Protein AF-A0AAV5XQ68-F1 (afdb_monomer_lite)

Sequence (126 aa):
MSLFRVTGATVFPPEKLHTLLAEGEGRALTLAQIEGLAARITAFYRERGYILARAYVPAQEMRDGVIEIAVLEGRVGRIEVNGVRWYDPDYIRSYVQPPSEARVFELGSFERGMLLLNDLPGLEVK

Foldseek 3Di:
DAAEDEAADDPDDRVVLVVLCVVVPPDDDDQVVVQVSQVSSQVVCVVQQQVVKGKDFDDDDCPPNYGYIYIDFDADDDDDDPDDDPDDVVVLVVQQQDPDPRRGDGRVSNVRSQVVQCPDPPDDDD

pLDDT: mean 90.49, std 7.62, range [52.34, 98.38]

Structure (mmCIF, N/CA/C/O backbone):
data_AF-A0AAV5XQ68-F1
#
_entry.id   AF-A0AAV5XQ68-F1
#
loop_
_atom_site.group_PDB
_atom_site.id
_atom_site.type_symbol
_atom_site.label_atom_id
_atom_site.label_alt_id
_atom_site.label_comp_id
_atom_site.label_asym_id
_atom_site.label_entity_id
_atom_site.label_seq_id
_atom_site.pdbx_PDB_ins_code
_atom_site.Cartn_x
_atom_site.Cartn_y
_atom_site.Cartn_z
_atom_site.occupancy
_atom_site.B_iso_or_equiv
_atom_site.auth_seq_id
_atom_site.auth_comp_id
_atom_site.auth_asym_id
_atom_site.auth_atom_id
_atom_site.pdbx_PDB_model_num
ATOM 1 N N . MET A 1 1 ? -16.644 -7.210 23.267 1.00 52.34 1 MET A N 1
ATOM 2 C CA . MET A 1 1 ? -15.308 -7.442 22.679 1.00 52.34 1 MET A CA 1
ATOM 3 C C . MET A 1 1 ? -15.290 -6.738 21.342 1.00 52.34 1 MET A C 1
ATOM 5 O O . MET A 1 1 ? -16.206 -6.980 20.570 1.00 52.34 1 MET A O 1
ATOM 9 N N . SER A 1 2 ? -14.329 -5.848 21.109 1.00 62.84 2 SER A N 1
ATOM 10 C CA . SER A 1 2 ? -14.193 -5.146 19.830 1.00 62.84 2 SER A CA 1
ATOM 11 C C . SER A 1 2 ? -13.447 -6.056 18.854 1.00 62.84 2 SER A C 1
ATOM 13 O O . SER A 1 2 ? -12.315 -6.442 19.154 1.00 62.84 2 SER A O 1
ATOM 15 N N . LEU A 1 3 ? -14.085 -6.439 17.750 1.00 82.38 3 LEU A N 1
ATOM 16 C CA . LEU A 1 3 ? -13.479 -7.243 16.685 1.00 82.38 3 LEU A CA 1
ATOM 17 C C . LEU A 1 3 ? -13.040 -6.305 15.559 1.00 82.38 3 LEU A C 1
ATOM 19 O O . LEU A 1 3 ? -13.830 -5.475 15.115 1.00 82.38 3 LEU A O 1
ATOM 23 N N . PHE A 1 4 ? -11.812 -6.428 15.067 1.00 90.12 4 PHE A N 1
ATOM 24 C CA . PHE A 1 4 ? -11.397 -5.657 13.896 1.00 90.12 4 PHE A CA 1
ATOM 25 C C . PHE A 1 4 ? -11.721 -6.394 12.608 1.00 90.12 4 PHE A C 1
ATOM 27 O O . PHE A 1 4 ? -11.623 -7.616 12.539 1.00 90.12 4 PHE A O 1
ATOM 34 N N . ARG A 1 5 ? -12.054 -5.642 11.564 1.00 91.50 5 ARG A N 1
ATOM 35 C CA . ARG A 1 5 ? -12.141 -6.145 10.194 1.00 91.50 5 ARG A CA 1
ATOM 36 C C . ARG A 1 5 ? -11.252 -5.290 9.309 1.00 91.50 5 ARG A C 1
ATOM 38 O O . ARG A 1 5 ? -11.446 -4.081 9.248 1.00 91.50 5 ARG A O 1
ATOM 45 N N . VAL A 1 6 ? -10.310 -5.914 8.610 1.00 95.06 6 VAL A N 1
ATOM 46 C CA . VAL A 1 6 ? -9.468 -5.217 7.632 1.00 95.06 6 VAL A CA 1
ATOM 47 C C . VAL A 1 6 ? -10.029 -5.437 6.231 1.00 95.06 6 VAL A C 1
ATOM 49 O O . VAL A 1 6 ? -10.258 -6.577 5.832 1.00 95.06 6 VAL A O 1
ATOM 52 N N . THR A 1 7 ? -10.269 -4.357 5.490 1.00 95.44 7 THR A N 1
ATOM 53 C CA . THR A 1 7 ? -10.815 -4.392 4.121 1.00 95.44 7 THR A CA 1
ATOM 54 C C . THR A 1 7 ? -9.867 -3.708 3.137 1.00 95.44 7 THR A C 1
ATOM 56 O O . THR A 1 7 ? -8.988 -2.949 3.534 1.00 95.44 7 THR A O 1
ATOM 59 N N . GLY A 1 8 ? -9.990 -4.001 1.838 1.00 94.81 8 GLY A N 1
ATOM 60 C CA . GLY A 1 8 ? -9.194 -3.352 0.781 1.00 94.81 8 GLY A CA 1
ATOM 61 C C . GLY A 1 8 ? -7.728 -3.798 0.666 1.00 94.81 8 GLY A C 1
ATOM 62 O O . GLY A 1 8 ? -7.059 -3.422 -0.294 1.00 94.81 8 GLY A O 1
ATOM 63 N N . ALA A 1 9 ? -7.245 -4.634 1.587 1.00 95.81 9 ALA A N 1
ATOM 64 C CA . ALA A 1 9 ? -5.927 -5.252 1.524 1.00 95.81 9 ALA A CA 1
ATOM 65 C C . ALA A 1 9 ? -5.917 -6.455 0.567 1.00 95.81 9 ALA A C 1
ATOM 67 O O . ALA A 1 9 ? -6.707 -7.384 0.729 1.00 95.81 9 ALA A O 1
ATOM 68 N N . THR A 1 10 ? -5.011 -6.450 -0.411 1.00 95.25 10 THR A N 1
ATOM 69 C CA . THR A 1 10 ? -4.794 -7.559 -1.358 1.00 95.25 10 THR A CA 1
ATOM 70 C C . THR A 1 10 ? -3.356 -8.069 -1.350 1.00 95.25 10 THR A C 1
ATOM 72 O O . THR A 1 10 ? -3.107 -9.214 -1.713 1.00 95.25 10 THR A O 1
ATOM 75 N N . VAL A 1 11 ? -2.411 -7.240 -0.900 1.00 95.06 11 VAL A N 1
ATOM 76 C CA . VAL A 1 11 ? -0.981 -7.572 -0.849 1.00 95.06 11 VAL A CA 1
ATOM 77 C C . VAL A 1 11 ? -0.647 -8.535 0.287 1.00 95.06 11 VAL A C 1
A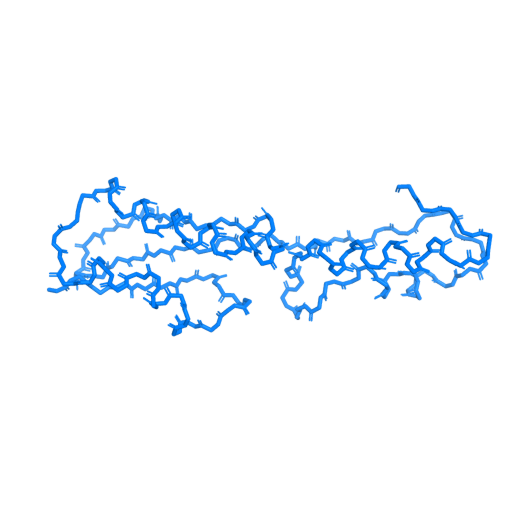TOM 79 O O . VAL A 1 11 ? 0.180 -9.431 0.121 1.00 95.06 11 VAL A O 1
ATOM 82 N N . PHE A 1 12 ? -1.249 -8.328 1.459 1.00 94.88 12 PHE A N 1
ATOM 83 C CA . PHE A 1 12 ? -0.971 -9.123 2.650 1.00 94.88 12 PHE A CA 1
ATOM 84 C C . PHE A 1 12 ? -2.201 -9.920 3.068 1.00 94.88 12 PHE A C 1
ATOM 86 O O . PHE A 1 12 ? -3.318 -9.403 2.992 1.00 94.88 12 PHE A O 1
ATOM 93 N N . PRO A 1 13 ? -2.004 -11.155 3.554 1.00 92.75 13 PRO A N 1
ATOM 94 C CA . PRO A 1 13 ? -3.109 -11.978 4.004 1.00 92.75 13 PRO A CA 1
ATOM 95 C C . PRO A 1 13 ? -3.735 -11.375 5.278 1.00 92.75 13 PRO A C 1
ATOM 97 O O . PRO A 1 13 ? -3.005 -10.788 6.094 1.00 92.75 13 PRO A O 1
ATOM 100 N N . PRO A 1 14 ? -5.063 -11.499 5.472 1.00 89.06 14 PRO A N 1
ATOM 101 C CA . PRO A 1 14 ? -5.767 -10.871 6.589 1.00 89.06 14 PRO A CA 1
ATOM 102 C C . PRO A 1 14 ? -5.143 -11.196 7.944 1.00 89.06 14 PRO A C 1
ATOM 104 O O . PRO A 1 14 ? -4.968 -10.306 8.773 1.00 89.06 14 PRO A O 1
ATOM 107 N N . GLU A 1 15 ? -4.726 -12.444 8.155 1.00 91.06 15 GLU A N 1
ATOM 108 C CA . GLU A 1 15 ? -4.150 -12.934 9.408 1.00 91.06 15 GLU A CA 1
ATOM 109 C C . GLU A 1 15 ? -2.915 -12.119 9.795 1.00 91.06 15 GLU A C 1
ATOM 111 O O . GLU A 1 15 ? -2.730 -11.767 10.960 1.00 91.06 15 GLU A O 1
ATOM 116 N N . LYS A 1 16 ? -2.091 -11.744 8.807 1.00 93.75 16 LYS A N 1
ATOM 117 C CA . LYS A 1 16 ? -0.898 -10.930 9.039 1.00 93.75 16 LYS A CA 1
ATOM 118 C C . LYS A 1 16 ? -1.268 -9.531 9.514 1.00 93.75 16 LYS A C 1
ATOM 120 O O . LYS A 1 16 ? -0.618 -9.017 10.421 1.00 93.75 16 LYS A O 1
ATOM 125 N N . LEU A 1 17 ? -2.310 -8.934 8.944 1.00 93.81 17 LEU A N 1
ATOM 126 C CA . LEU A 1 17 ? -2.776 -7.604 9.335 1.00 93.81 17 LEU A CA 1
ATOM 127 C C . LEU A 1 17 ? -3.477 -7.633 10.698 1.00 93.81 17 LEU A C 1
ATOM 129 O O . LEU A 1 17 ? -3.257 -6.733 11.501 1.00 93.81 17 LEU A O 1
ATOM 133 N N . HIS A 1 18 ? -4.211 -8.703 11.014 1.00 91.69 18 HIS A N 1
ATOM 134 C CA . HIS A 1 18 ? -4.804 -8.912 12.338 1.00 91.69 18 HIS A CA 1
ATOM 135 C C . HIS A 1 18 ? -3.752 -8.955 13.452 1.00 91.69 18 HIS A C 1
ATOM 137 O O . HIS A 1 18 ? -3.964 -8.357 14.506 1.00 91.69 18 HIS A O 1
ATOM 143 N N . THR A 1 19 ? -2.572 -9.548 13.218 1.00 93.00 19 THR A N 1
ATOM 144 C CA . THR A 1 19 ? -1.495 -9.522 14.233 1.00 93.00 19 THR A CA 1
ATOM 145 C C . THR A 1 19 ? -1.048 -8.109 14.622 1.00 93.00 19 THR A C 1
ATOM 147 O O . THR A 1 19 ? -0.598 -7.900 15.745 1.00 93.00 19 THR A O 1
ATOM 150 N N . LEU A 1 20 ? -1.215 -7.119 13.736 1.00 93.38 20 LEU A N 1
ATOM 151 C CA . LEU A 1 20 ? -0.878 -5.716 14.008 1.00 93.38 20 LEU A CA 1
ATOM 152 C C . LEU A 1 20 ? -1.926 -5.016 14.887 1.00 93.38 20 LEU A C 1
ATOM 154 O O . LEU A 1 20 ? -1.657 -3.942 15.425 1.00 93.38 20 LEU A O 1
ATOM 158 N N . LEU A 1 21 ? -3.110 -5.618 15.019 1.00 92.19 21 LEU A N 1
ATOM 159 C CA . LEU A 1 21 ? -4.270 -5.085 15.732 1.00 92.19 21 LEU A CA 1
ATOM 160 C C . LEU A 1 21 ? -4.496 -5.752 17.094 1.00 92.19 21 LEU A C 1
ATOM 162 O O . LEU A 1 21 ? -5.280 -5.238 17.889 1.00 92.19 21 LEU A O 1
ATOM 166 N N . ALA A 1 22 ? -3.784 -6.844 17.387 1.00 88.50 22 ALA A N 1
ATOM 167 C CA . ALA A 1 22 ? -3.970 -7.669 18.582 1.00 88.50 22 ALA A CA 1
ATOM 168 C C . ALA A 1 22 ? -3.957 -6.869 19.902 1.00 88.50 22 ALA A C 1
ATOM 170 O O . ALA A 1 22 ? -4.706 -7.169 20.826 1.00 88.50 22 ALA A O 1
ATOM 171 N N . GLU A 1 23 ? -3.155 -5.805 19.996 1.00 85.19 23 GLU A N 1
ATOM 172 C CA . GLU A 1 23 ? -3.089 -4.950 21.193 1.00 85.19 23 GLU A CA 1
ATOM 173 C C . GLU A 1 23 ? -4.363 -4.129 21.459 1.00 85.19 23 GLU A C 1
ATOM 175 O O . GLU A 1 23 ? -4.565 -3.645 22.578 1.00 85.19 23 GLU A O 1
ATOM 180 N N . GLY A 1 24 ? -5.198 -3.936 20.437 1.00 84.44 24 GLY A N 1
ATOM 181 C CA . GLY A 1 24 ? -6.478 -3.243 20.534 1.00 84.44 24 GLY A CA 1
ATOM 182 C C . GLY A 1 24 ? -7.668 -4.172 20.781 1.00 84.44 24 GLY A C 1
ATOM 183 O O . GLY A 1 24 ? -8.740 -3.695 21.155 1.00 84.44 24 GLY A O 1
ATOM 184 N N . GLU A 1 25 ? -7.511 -5.479 20.564 1.00 85.31 25 GLU A N 1
ATOM 185 C CA . GLU A 1 25 ? -8.623 -6.426 20.631 1.00 85.31 25 GLU A CA 1
ATOM 186 C C . GLU A 1 25 ? -9.169 -6.560 22.053 1.00 85.31 25 GLU A C 1
ATOM 188 O O . GLU A 1 25 ? -8.440 -6.562 23.046 1.00 85.31 25 GLU A O 1
ATOM 193 N N . GLY A 1 26 ? -10.498 -6.635 22.161 1.00 81.69 26 GLY A N 1
ATOM 194 C CA . GLY A 1 26 ? -11.174 -6.783 23.451 1.00 81.69 26 GLY A CA 1
ATOM 195 C C . GLY A 1 26 ? -11.100 -5.562 24.377 1.00 81.69 26 GLY A C 1
ATOM 196 O O . GLY A 1 26 ? -11.599 -5.642 25.499 1.00 81.69 26 GLY A O 1
ATOM 197 N N . ARG A 1 27 ? -10.542 -4.432 23.925 1.00 83.44 27 ARG A N 1
ATOM 198 C CA . ARG A 1 27 ? -10.451 -3.183 24.695 1.00 83.44 27 ARG A CA 1
ATOM 199 C C . ARG A 1 27 ? -11.458 -2.141 24.209 1.00 83.44 27 ARG A C 1
ATOM 201 O O . ARG A 1 27 ? -11.847 -2.117 23.041 1.00 83.44 27 ARG A O 1
ATOM 208 N N . ALA A 1 28 ? -11.863 -1.260 25.122 1.00 84.12 28 ALA A N 1
ATOM 209 C CA . ALA A 1 28 ? -12.520 -0.012 24.759 1.00 84.12 28 ALA A CA 1
ATOM 210 C C . ALA A 1 28 ? -11.443 0.958 24.256 1.00 84.12 28 ALA A C 1
ATOM 212 O O . ALA A 1 28 ? -10.505 1.265 24.992 1.00 84.12 28 ALA A O 1
ATOM 213 N N . LEU A 1 29 ? -11.558 1.394 23.003 1.00 87.31 29 LEU A N 1
ATOM 214 C CA . LEU A 1 29 ? -10.589 2.280 22.365 1.00 87.31 29 LEU A CA 1
ATOM 215 C C . LEU A 1 29 ? -11.235 3.618 22.029 1.00 87.31 29 LEU A C 1
ATOM 217 O O . LEU A 1 29 ? -12.393 3.679 21.616 1.00 87.31 29 LEU A O 1
ATOM 221 N N . THR A 1 30 ? -10.468 4.691 22.175 1.00 90.69 30 THR A N 1
ATOM 222 C CA . THR A 1 30 ? -10.832 6.002 21.638 1.00 90.69 30 THR A CA 1
ATOM 223 C C . THR A 1 30 ? -10.599 6.036 20.130 1.00 90.69 30 THR A C 1
ATOM 225 O O . THR A 1 30 ? -9.808 5.254 1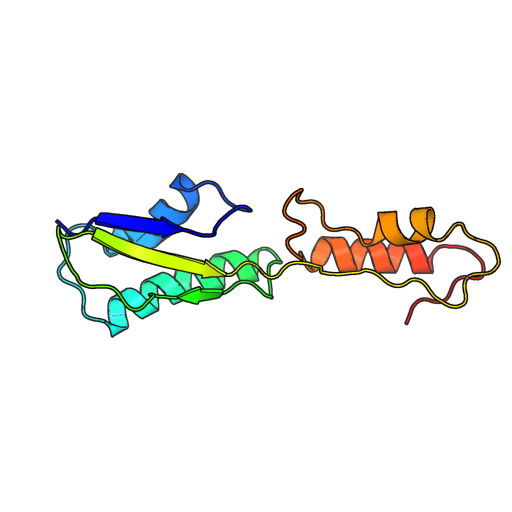9.596 1.00 90.69 30 THR A O 1
ATOM 228 N N . LEU A 1 31 ? -11.228 6.987 19.433 1.00 88.12 31 LEU A N 1
ATOM 229 C CA . LEU A 1 31 ? -10.994 7.186 18.000 1.00 88.12 31 LEU A CA 1
ATOM 230 C C . LEU A 1 31 ? -9.496 7.343 17.683 1.00 88.12 31 LEU A C 1
ATOM 232 O O . LEU A 1 31 ? -8.991 6.664 16.798 1.00 88.12 31 LEU A O 1
ATOM 236 N N . ALA A 1 32 ? -8.768 8.137 18.474 1.00 92.81 32 ALA A N 1
ATOM 237 C CA . ALA A 1 32 ? -7.329 8.341 18.299 1.00 92.81 32 ALA A CA 1
ATOM 238 C C . ALA A 1 32 ? -6.511 7.041 18.436 1.00 92.81 32 ALA A C 1
ATOM 240 O O . ALA A 1 32 ? -5.522 6.844 17.733 1.00 92.81 32 ALA A O 1
ATOM 241 N N . GLN A 1 33 ? -6.919 6.125 19.321 1.00 93.56 33 GLN A N 1
ATOM 242 C CA . GLN A 1 33 ? -6.260 4.823 19.453 1.00 93.56 33 GLN A CA 1
ATOM 243 C C . GLN A 1 33 ? -6.526 3.929 18.236 1.00 93.56 33 GLN A C 1
ATOM 245 O O . GLN A 1 33 ? -5.607 3.265 17.761 1.00 93.56 33 GLN A O 1
ATOM 250 N N . ILE A 1 34 ? -7.751 3.941 17.701 1.00 92.31 34 ILE A N 1
ATOM 251 C CA . ILE A 1 34 ? -8.103 3.195 16.484 1.00 92.31 34 ILE A CA 1
ATOM 252 C C . ILE A 1 34 ? -7.345 3.763 15.275 1.00 92.31 34 ILE A C 1
ATOM 254 O O . ILE A 1 34 ? -6.783 3.008 14.482 1.00 92.31 34 ILE A O 1
ATOM 258 N N . GLU A 1 35 ? -7.251 5.088 15.159 1.00 93.81 35 GLU A N 1
ATOM 259 C CA . GLU A 1 35 ? -6.426 5.744 14.140 1.00 93.81 35 GLU A CA 1
ATOM 260 C C . GLU A 1 35 ? -4.946 5.365 14.275 1.00 93.81 35 GLU A C 1
ATOM 262 O O . GLU A 1 35 ? -4.280 5.122 13.270 1.00 93.81 35 GLU A O 1
ATOM 267 N N . GLY A 1 36 ? -4.441 5.221 15.504 1.00 96.12 36 GLY A N 1
ATOM 268 C CA . GLY A 1 36 ? -3.102 4.693 15.766 1.00 96.12 36 GLY A CA 1
ATOM 269 C C . GLY A 1 36 ? -2.904 3.267 15.240 1.00 96.12 36 GLY A C 1
ATOM 270 O O . GLY A 1 36 ? -1.864 2.959 14.658 1.00 96.12 36 GLY A O 1
ATOM 271 N N . LEU A 1 37 ? -3.910 2.398 15.369 1.00 95.25 37 LEU A N 1
ATOM 272 C CA . LEU A 1 37 ? -3.876 1.050 14.790 1.00 95.25 37 LEU A CA 1
ATOM 273 C C . LEU A 1 37 ? -3.869 1.082 13.252 1.00 95.25 37 LEU A C 1
ATOM 275 O O . LEU A 1 37 ? -3.083 0.374 12.621 1.00 95.25 37 LEU A O 1
ATOM 279 N N . ALA A 1 38 ? -4.673 1.951 12.637 1.00 96.75 38 ALA A N 1
ATOM 280 C CA . ALA A 1 38 ? -4.630 2.168 11.190 1.00 96.75 38 ALA A CA 1
ATOM 281 C C . ALA A 1 38 ? -3.261 2.721 10.737 1.00 96.75 38 ALA A C 1
ATOM 283 O O . ALA A 1 38 ? -2.700 2.290 9.725 1.00 96.75 38 ALA A O 1
ATOM 284 N N . ALA A 1 39 ? -2.652 3.621 11.512 1.00 97.69 39 ALA A N 1
ATOM 285 C CA . ALA A 1 39 ? -1.310 4.127 11.239 1.00 97.69 39 ALA A CA 1
ATOM 286 C C . ALA A 1 39 ? -0.247 3.016 11.298 1.00 97.69 39 ALA A C 1
ATOM 288 O O . ALA A 1 39 ? 0.651 2.999 10.456 1.00 97.69 39 ALA A O 1
ATOM 289 N N . ARG A 1 40 ? -0.376 2.041 12.210 1.00 97.50 40 ARG A N 1
ATOM 290 C CA . ARG A 1 40 ? 0.508 0.859 12.261 1.00 97.50 40 ARG A CA 1
ATOM 291 C C . ARG A 1 40 ? 0.410 0.006 11.001 1.00 97.50 40 ARG A C 1
ATOM 293 O O . ARG A 1 40 ? 1.443 -0.385 10.467 1.00 97.50 40 ARG A O 1
ATOM 300 N N . ILE A 1 41 ? -0.800 -0.246 10.493 1.00 97.88 41 ILE A N 1
ATOM 301 C CA . ILE A 1 41 ? -0.977 -0.947 9.209 1.00 97.88 41 ILE A CA 1
ATOM 302 C C . ILE A 1 41 ? -0.322 -0.144 8.079 1.00 97.88 41 ILE A C 1
ATOM 304 O O . ILE A 1 41 ? 0.410 -0.702 7.266 1.00 97.88 41 ILE A O 1
ATOM 308 N N . THR A 1 42 ? -0.524 1.176 8.052 1.00 98.38 42 THR A N 1
ATOM 309 C CA . THR A 1 42 ? 0.105 2.051 7.050 1.00 98.38 42 THR A CA 1
ATOM 310 C C . THR A 1 42 ? 1.633 1.956 7.094 1.00 98.38 42 THR A C 1
ATOM 312 O O . THR A 1 42 ? 2.264 1.774 6.054 1.00 98.38 42 THR A O 1
ATOM 315 N N . ALA A 1 43 ? 2.235 2.043 8.282 1.00 98.19 43 ALA A N 1
ATOM 316 C CA . ALA A 1 43 ? 3.678 1.907 8.463 1.00 98.19 43 ALA A CA 1
ATOM 317 C C . ALA A 1 43 ? 4.175 0.533 7.992 1.00 98.19 43 ALA A C 1
ATOM 319 O O . ALA A 1 43 ? 5.110 0.462 7.198 1.00 98.19 43 ALA A O 1
ATOM 320 N N . PHE A 1 44 ? 3.479 -0.542 8.375 1.00 98.12 44 PHE A N 1
ATOM 321 C CA . PHE A 1 44 ? 3.808 -1.909 7.974 1.00 98.12 44 PHE A CA 1
ATOM 322 C C . PHE A 1 44 ? 3.878 -2.090 6.450 1.00 98.12 44 PHE A C 1
ATOM 324 O O . PHE A 1 44 ? 4.792 -2.757 5.953 1.00 98.12 44 PHE A O 1
ATOM 331 N N . TYR A 1 45 ? 2.931 -1.497 5.713 1.00 98.06 45 TYR A N 1
ATOM 332 C CA . TYR A 1 45 ? 2.933 -1.483 4.248 1.00 98.06 45 TYR A CA 1
ATOM 333 C C . TYR A 1 45 ? 4.123 -0.693 3.690 1.00 98.06 45 TYR A C 1
ATOM 335 O O . TYR A 1 45 ? 4.847 -1.188 2.823 1.00 98.06 45 TYR A O 1
ATOM 343 N N . ARG A 1 46 ? 4.343 0.527 4.193 1.00 97.62 46 ARG A N 1
ATOM 344 C CA . ARG A 1 46 ? 5.397 1.429 3.705 1.00 97.62 46 ARG A CA 1
ATOM 345 C C . ARG A 1 46 ? 6.799 0.868 3.919 1.00 97.62 46 ARG A C 1
ATOM 347 O O . ARG A 1 46 ? 7.613 0.930 3.006 1.00 97.62 46 ARG A O 1
ATOM 354 N N . GLU A 1 47 ? 7.051 0.255 5.072 1.00 97.56 47 GLU A N 1
ATOM 355 C CA . GLU A 1 47 ? 8.309 -0.442 5.383 1.00 97.56 47 GLU A CA 1
ATOM 356 C C . GLU A 1 47 ? 8.616 -1.594 4.414 1.00 97.56 47 GLU A C 1
ATOM 358 O O . GLU A 1 47 ? 9.760 -2.021 4.302 1.00 97.56 47 GLU A O 1
ATOM 363 N N . ARG A 1 48 ? 7.602 -2.107 3.707 1.00 97.06 48 ARG A N 1
ATOM 364 C CA . ARG A 1 48 ? 7.713 -3.207 2.735 1.00 97.06 48 ARG A CA 1
ATOM 365 C C . ARG A 1 48 ? 7.662 -2.736 1.282 1.00 97.06 48 ARG A C 1
ATOM 367 O O . ARG A 1 48 ? 7.413 -3.547 0.400 1.00 97.06 48 ARG A O 1
ATOM 374 N N . GLY A 1 49 ? 7.871 -1.441 1.038 1.00 96.75 49 GLY A N 1
ATOM 375 C CA . GLY A 1 49 ? 7.943 -0.869 -0.311 1.00 96.75 49 GLY A CA 1
ATOM 376 C C . GLY A 1 49 ? 6.602 -0.402 -0.885 1.00 96.75 49 GLY A C 1
ATOM 377 O O . GLY A 1 49 ? 6.577 0.230 -1.940 1.00 96.75 49 GLY A O 1
ATOM 378 N N . TYR A 1 50 ? 5.483 -0.610 -0.185 1.00 97.62 50 TYR A N 1
ATOM 379 C CA . TYR A 1 50 ? 4.153 -0.163 -0.619 1.00 97.62 50 TYR A CA 1
ATOM 380 C C . TYR A 1 50 ? 3.883 1.280 -0.176 1.00 97.62 50 TYR A C 1
ATOM 382 O O . TYR A 1 50 ? 2.978 1.566 0.609 1.00 97.62 50 TYR A O 1
ATOM 390 N N . ILE A 1 51 ? 4.706 2.210 -0.664 1.00 96.50 51 ILE A N 1
ATOM 391 C CA . ILE A 1 51 ? 4.764 3.600 -0.182 1.00 96.50 51 ILE A CA 1
ATOM 392 C C . ILE A 1 51 ? 3.453 4.387 -0.358 1.00 96.50 51 ILE A C 1
ATOM 394 O O . ILE A 1 51 ? 3.164 5.301 0.417 1.00 96.50 51 ILE A O 1
ATOM 398 N N . LEU A 1 52 ? 2.646 4.012 -1.356 1.00 96.69 52 LEU A N 1
ATOM 399 C CA . LEU A 1 52 ? 1.369 4.651 -1.683 1.00 96.69 52 LEU A CA 1
ATOM 400 C C . LEU A 1 52 ? 0.194 4.107 -0.859 1.00 96.69 52 LEU A C 1
ATOM 402 O O . LEU A 1 52 ? -0.909 4.643 -0.951 1.00 96.69 52 LEU A O 1
ATOM 406 N N . ALA A 1 53 ? 0.404 3.044 -0.081 1.00 97.56 53 ALA A N 1
ATOM 407 C CA . ALA A 1 53 ? -0.656 2.461 0.721 1.00 97.56 53 ALA A CA 1
ATOM 408 C C . ALA A 1 53 ? -0.994 3.335 1.939 1.00 97.56 53 ALA A C 1
ATOM 410 O O . ALA A 1 53 ? -0.122 3.967 2.549 1.00 97.56 53 ALA A O 1
ATOM 411 N N . ARG A 1 54 ? -2.276 3.345 2.312 1.00 97.94 54 ARG A N 1
ATOM 412 C CA . ARG A 1 54 ? -2.789 4.029 3.502 1.00 97.94 54 ARG A CA 1
ATOM 413 C C . ARG A 1 54 ? -3.947 3.251 4.104 1.00 97.94 54 ARG A C 1
ATOM 415 O O . ARG A 1 54 ? -4.939 3.013 3.428 1.00 97.94 54 ARG A O 1
ATOM 422 N N . ALA A 1 55 ? -3.862 2.941 5.388 1.00 98.06 55 ALA A N 1
ATOM 423 C CA . ALA A 1 55 ? -4.994 2.451 6.156 1.00 98.06 55 ALA A CA 1
ATOM 424 C C . ALA A 1 55 ? -5.700 3.601 6.887 1.00 98.06 55 ALA A C 1
ATOM 426 O O . ALA A 1 55 ? -5.064 4.564 7.324 1.00 98.06 55 ALA A O 1
ATOM 427 N N . TYR A 1 56 ? -7.022 3.516 6.988 1.00 96.62 56 TYR A N 1
ATOM 428 C CA . TYR A 1 56 ? -7.869 4.525 7.613 1.00 96.62 56 TYR A CA 1
ATOM 429 C C . TYR A 1 56 ? -9.131 3.891 8.202 1.00 96.62 56 TYR A C 1
ATOM 431 O O . TYR A 1 56 ? -9.507 2.772 7.860 1.00 96.62 56 TYR A O 1
ATOM 439 N N . VAL A 1 57 ? -9.788 4.626 9.096 1.00 94.50 57 VAL A N 1
ATOM 440 C CA . VAL A 1 57 ? -11.075 4.232 9.673 1.00 94.50 57 VAL A CA 1
ATOM 441 C C . VAL A 1 57 ? -12.173 4.919 8.856 1.00 94.50 57 VAL A C 1
ATOM 443 O O . VAL A 1 57 ? -12.270 6.148 8.911 1.00 94.50 57 VAL A O 1
ATOM 446 N N . PRO A 1 58 ? -12.962 4.194 8.044 1.00 94.19 58 PRO A N 1
ATOM 447 C CA . PRO A 1 58 ? -14.062 4.796 7.303 1.00 94.19 58 PRO A CA 1
ATOM 448 C C . PRO A 1 58 ? -15.170 5.259 8.256 1.00 94.19 58 PRO A C 1
ATOM 450 O O . PRO A 1 58 ? -15.323 4.730 9.362 1.00 94.19 58 PRO A O 1
ATOM 453 N N . ALA A 1 59 ? -15.966 6.232 7.801 1.00 90.12 59 ALA A N 1
ATOM 454 C CA . ALA A 1 59 ? -17.186 6.627 8.493 1.00 90.12 59 ALA A CA 1
ATOM 455 C C . ALA A 1 59 ? -18.132 5.421 8.565 1.00 90.12 59 ALA A C 1
ATOM 457 O O . ALA A 1 59 ? -18.588 4.917 7.541 1.00 90.12 59 ALA A O 1
ATOM 458 N N . GLN A 1 60 ? -18.390 4.949 9.781 1.00 86.44 60 GLN A N 1
ATOM 459 C CA . GLN A 1 60 ? -19.195 3.767 10.051 1.00 86.44 60 GLN A CA 1
ATOM 460 C C . GLN A 1 60 ? -19.954 3.965 11.358 1.00 86.44 60 GLN A C 1
ATOM 462 O O . GLN A 1 60 ? -19.491 4.653 12.271 1.00 86.44 60 GLN A O 1
ATOM 467 N N . GLU A 1 61 ? -21.118 3.346 11.460 1.00 80.38 61 GLU A N 1
ATOM 468 C CA . GLU A 1 61 ? -21.808 3.247 12.735 1.00 80.38 61 GLU A CA 1
ATOM 469 C C . GLU A 1 61 ? -21.218 2.069 13.504 1.00 80.38 61 GLU A C 1
ATOM 471 O O . GLU A 1 61 ? -21.067 0.976 12.960 1.00 80.38 61 GLU A O 1
ATOM 476 N N . MET A 1 62 ? -20.899 2.277 14.780 1.00 72.00 62 MET A N 1
ATOM 477 C CA . MET A 1 62 ? -20.427 1.209 15.660 1.00 72.00 62 MET A CA 1
ATOM 478 C C . MET A 1 62 ? -21.611 0.326 16.056 1.00 72.00 62 MET A C 1
ATOM 480 O O . MET A 1 62 ? -22.144 0.422 17.160 1.00 72.00 62 MET A O 1
ATOM 484 N N . ARG A 1 63 ? -22.063 -0.502 15.115 1.00 68.44 63 ARG A N 1
ATOM 485 C CA . ARG A 1 63 ? -23.051 -1.554 15.344 1.00 68.44 63 ARG A CA 1
ATOM 486 C C . ARG A 1 63 ? -22.293 -2.869 15.536 1.00 68.44 63 ARG A C 1
ATOM 488 O O . ARG A 1 63 ? -21.285 -3.120 14.885 1.00 68.44 63 ARG A O 1
ATOM 495 N N . ASP A 1 64 ? -22.728 -3.668 16.504 1.00 68.88 64 ASP A N 1
ATOM 496 C CA . ASP A 1 64 ? -22.237 -5.036 16.741 1.00 68.88 64 ASP A CA 1
ATOM 497 C C . ASP A 1 64 ? -20.773 -5.188 17.205 1.00 68.88 64 ASP A C 1
ATOM 499 O O . ASP A 1 64 ? -20.240 -6.295 17.245 1.00 68.88 64 ASP A O 1
ATOM 503 N N . GLY A 1 65 ? -20.115 -4.098 17.618 1.00 79.19 65 GLY A N 1
ATOM 504 C CA . GLY A 1 65 ? -18.762 -4.153 18.190 1.00 79.19 65 GLY A CA 1
ATOM 505 C C . GLY A 1 65 ? -17.664 -4.511 17.183 1.00 79.19 65 GLY A C 1
ATOM 506 O O . GLY A 1 65 ? -16.577 -4.917 17.594 1.00 79.19 65 GLY A O 1
ATOM 507 N N . VAL A 1 66 ? -17.929 -4.366 15.882 1.00 86.88 66 VAL A N 1
ATOM 508 C CA . VAL A 1 66 ? -16.927 -4.542 14.825 1.00 86.88 66 VAL A CA 1
ATOM 509 C C . VAL A 1 66 ? -16.401 -3.179 14.390 1.00 86.88 66 VAL A C 1
ATOM 511 O O . VAL A 1 66 ? -17.180 -2.273 14.116 1.00 86.88 66 VAL A O 1
ATOM 514 N N . ILE A 1 67 ? -15.078 -3.042 14.321 1.00 90.50 67 ILE A N 1
ATOM 515 C CA . ILE A 1 67 ? -14.406 -1.838 13.831 1.00 90.50 67 ILE A CA 1
ATOM 516 C C . ILE A 1 67 ? -13.744 -2.172 12.499 1.00 90.50 67 ILE A C 1
ATOM 518 O O . ILE A 1 67 ? -12.803 -2.969 12.438 1.00 90.50 67 ILE A O 1
ATOM 522 N N . GLU A 1 68 ? -14.225 -1.556 11.427 1.00 92.69 68 GLU A N 1
ATOM 523 C CA . GLU A 1 68 ? -13.604 -1.647 10.113 1.00 92.69 68 GLU A CA 1
ATOM 524 C C . GLU A 1 68 ? -12.390 -0.717 10.016 1.00 92.69 68 GLU A C 1
ATOM 526 O O . GLU A 1 68 ? -12.469 0.469 10.346 1.00 92.69 68 GLU A O 1
ATOM 531 N N . ILE A 1 69 ? -11.278 -1.258 9.518 1.00 95.00 69 ILE A N 1
ATOM 532 C CA . ILE A 1 69 ? -10.096 -0.514 9.087 1.00 95.00 69 ILE A CA 1
ATOM 533 C C . ILE A 1 69 ? -9.885 -0.818 7.604 1.00 95.00 69 ILE A C 1
ATOM 535 O O . ILE A 1 69 ? -9.523 -1.932 7.226 1.00 95.00 69 ILE A O 1
ATOM 539 N N . ALA A 1 70 ? -10.105 0.181 6.758 1.00 96.69 70 ALA A N 1
ATOM 540 C CA . ALA A 1 70 ? -9.951 0.052 5.318 1.00 96.69 70 ALA A CA 1
ATOM 541 C C . ALA A 1 70 ? -8.514 0.376 4.902 1.00 96.69 70 ALA A C 1
ATOM 543 O O . ALA A 1 70 ? -7.921 1.346 5.375 1.00 96.69 70 ALA A O 1
ATOM 544 N N . VAL A 1 71 ? -7.960 -0.413 3.985 1.00 98.19 71 VAL A N 1
ATOM 545 C CA . VAL A 1 71 ? -6.651 -0.197 3.367 1.00 98.19 71 VAL A CA 1
ATOM 546 C C . VAL A 1 71 ? -6.850 0.262 1.931 1.00 98.19 71 VAL A C 1
ATOM 548 O O . VAL A 1 71 ? -7.445 -0.427 1.107 1.00 98.19 71 VAL A O 1
ATOM 551 N N . LEU A 1 72 ? -6.329 1.443 1.626 1.00 97.62 72 LEU A N 1
ATOM 552 C CA . LEU A 1 72 ? -6.190 1.950 0.274 1.00 97.62 72 LEU A CA 1
ATOM 553 C C . LEU A 1 72 ? -4.803 1.577 -0.242 1.00 97.62 72 LEU A C 1
ATOM 555 O O . LEU A 1 72 ? -3.810 2.178 0.158 1.00 97.62 72 LEU A O 1
ATOM 559 N N . GLU A 1 73 ? -4.737 0.592 -1.128 1.00 97.25 73 GLU A N 1
ATOM 560 C CA . GLU A 1 73 ? -3.509 0.214 -1.825 1.00 97.25 73 GLU A CA 1
ATOM 561 C C . GLU A 1 73 ? -3.349 1.058 -3.097 1.00 97.25 73 GLU A C 1
ATOM 563 O O . GLU A 1 73 ? -4.243 1.101 -3.945 1.00 97.25 73 GLU A O 1
ATOM 568 N N . GLY A 1 74 ? -2.214 1.747 -3.242 1.00 95.81 74 GLY A N 1
ATOM 569 C CA . GLY A 1 74 ? -1.928 2.537 -4.440 1.00 95.81 74 GLY A CA 1
ATOM 570 C C . GLY A 1 74 ? -1.684 1.633 -5.643 1.00 95.81 74 GLY A C 1
ATOM 571 O O . GLY A 1 74 ? -0.790 0.790 -5.610 1.00 95.81 74 GLY A O 1
ATOM 572 N N . ARG A 1 75 ? -2.471 1.802 -6.708 1.00 95.31 75 ARG A N 1
ATOM 573 C CA . ARG A 1 75 ? -2.409 0.961 -7.910 1.00 95.31 75 ARG A CA 1
ATOM 574 C C . ARG A 1 75 ? -1.865 1.722 -9.108 1.00 95.31 75 ARG A C 1
ATOM 576 O O . ARG A 1 75 ? -2.190 2.890 -9.310 1.00 95.31 75 ARG A O 1
ATOM 583 N N . VAL A 1 76 ? -1.088 1.031 -9.934 1.00 93.44 76 VAL A N 1
ATOM 584 C CA . VAL A 1 76 ? -0.625 1.548 -11.223 1.00 93.44 76 VAL A CA 1
ATOM 585 C C . VAL A 1 76 ? -1.789 1.530 -12.210 1.00 93.44 76 VAL A C 1
ATOM 587 O O . VAL A 1 76 ? -2.341 0.475 -12.525 1.00 93.44 76 VAL A O 1
ATOM 590 N N . GLY A 1 77 ? -2.171 2.714 -12.692 1.00 90.50 77 GLY A N 1
ATOM 591 C CA . GLY A 1 77 ? -3.263 2.873 -13.653 1.00 90.50 77 GLY A CA 1
ATOM 592 C C . GLY A 1 77 ? -2.848 2.504 -15.076 1.00 90.50 77 GLY A C 1
ATOM 593 O O . GLY A 1 77 ? -3.346 1.533 -15.649 1.00 90.50 77 GLY A O 1
ATOM 594 N N . ARG A 1 78 ? -1.928 3.285 -15.649 1.00 89.88 78 ARG A N 1
ATOM 595 C CA . ARG A 1 78 ? -1.398 3.095 -17.002 1.00 89.88 78 ARG A CA 1
ATOM 596 C C . ARG A 1 78 ? 0.101 3.368 -17.013 1.00 89.88 78 ARG A C 1
ATOM 598 O O . ARG A 1 78 ? 0.554 4.306 -16.369 1.00 89.88 78 ARG A O 1
ATOM 605 N N . ILE A 1 79 ? 0.827 2.559 -17.780 1.00 89.88 79 ILE A N 1
ATOM 606 C CA . ILE A 1 79 ? 2.243 2.759 -18.081 1.00 89.88 79 ILE A CA 1
ATOM 607 C C . ILE A 1 79 ? 2.342 3.187 -19.545 1.00 89.88 79 ILE A C 1
ATOM 609 O O . ILE A 1 79 ? 2.002 2.423 -20.455 1.00 89.88 79 ILE A O 1
ATOM 613 N N . GLU A 1 80 ? 2.763 4.427 -19.770 1.00 90.62 80 GLU A N 1
ATOM 614 C CA . GLU A 1 80 ? 2.956 4.984 -21.107 1.00 90.62 80 GLU A CA 1
ATOM 615 C C . GLU A 1 80 ? 4.436 4.915 -21.474 1.00 90.62 80 GLU A C 1
ATOM 617 O O . GLU A 1 80 ? 5.297 5.362 -20.724 1.00 90.62 80 GLU A O 1
ATOM 622 N N . VAL A 1 81 ? 4.721 4.320 -22.632 1.00 89.44 81 VAL A N 1
ATOM 623 C CA . VAL A 1 81 ? 6.074 4.174 -23.171 1.00 89.44 81 VAL A CA 1
ATOM 624 C C . VAL A 1 81 ? 6.128 5.005 -24.440 1.00 89.44 81 VAL A C 1
ATOM 626 O O . VAL A 1 81 ? 5.399 4.728 -25.391 1.00 89.44 81 VAL A O 1
ATOM 629 N N . ASN A 1 82 ? 6.966 6.036 -24.430 1.00 87.31 82 ASN A N 1
ATOM 630 C CA . ASN A 1 82 ? 7.063 7.030 -25.493 1.00 87.31 82 ASN A CA 1
ATOM 631 C C . ASN A 1 82 ? 8.500 7.106 -26.017 1.00 87.31 82 ASN A C 1
ATOM 633 O O . ASN A 1 82 ? 9.449 6.867 -25.277 1.00 87.31 82 ASN A O 1
ATOM 637 N N . GLY A 1 83 ? 8.671 7.465 -27.293 1.00 83.56 83 GLY A N 1
ATOM 638 C CA . GLY A 1 83 ? 9.995 7.742 -27.869 1.00 83.56 83 GLY A CA 1
ATOM 639 C C . GLY A 1 83 ? 10.888 6.519 -28.114 1.00 83.56 83 GLY A C 1
ATOM 640 O O . GLY A 1 83 ? 12.049 6.682 -28.482 1.00 83.56 83 GLY A O 1
ATOM 641 N N . VAL A 1 84 ? 10.363 5.302 -27.961 1.00 84.31 84 VAL A N 1
ATOM 642 C CA . VAL A 1 84 ? 11.112 4.064 -28.201 1.00 84.31 84 VAL A CA 1
ATOM 643 C C . VAL A 1 84 ? 11.141 3.745 -29.698 1.00 84.31 84 VAL A C 1
ATOM 645 O O . VAL A 1 84 ? 10.099 3.697 -30.347 1.00 84.31 84 VAL A O 1
ATOM 648 N N . ARG A 1 85 ? 12.344 3.542 -30.253 1.00 82.81 85 ARG A N 1
ATOM 649 C CA . ARG A 1 85 ? 12.552 3.204 -31.678 1.00 82.81 85 ARG A CA 1
ATOM 650 C C . ARG A 1 85 ? 12.942 1.749 -31.922 1.00 82.81 85 ARG A C 1
ATOM 652 O O . ARG A 1 85 ? 12.574 1.195 -32.950 1.00 82.81 85 ARG A O 1
ATOM 659 N N . TRP A 1 86 ? 13.716 1.167 -31.009 1.00 85.50 86 TRP A N 1
ATOM 660 C CA . TRP A 1 86 ? 14.403 -0.114 -31.218 1.00 85.50 86 TRP A CA 1
ATOM 661 C C . TRP A 1 86 ? 13.859 -1.259 -30.364 1.00 85.50 86 TRP A C 1
ATOM 663 O O . TRP A 1 86 ? 14.195 -2.412 -30.612 1.00 85.50 86 TRP A O 1
ATOM 673 N N . TYR A 1 87 ? 13.025 -0.944 -29.374 1.00 88.31 87 TYR A N 1
ATOM 674 C CA . TYR A 1 87 ? 12.442 -1.919 -28.461 1.00 88.31 87 TYR A CA 1
ATOM 675 C C . TYR A 1 87 ? 10.932 -1.971 -28.625 1.00 88.31 87 TYR A C 1
ATOM 677 O O . TYR A 1 87 ? 10.280 -0.962 -28.900 1.00 88.31 87 TYR A O 1
ATOM 685 N N . ASP A 1 88 ? 10.383 -3.159 -28.419 1.00 91.19 88 ASP A N 1
ATOM 686 C CA . ASP A 1 88 ? 8.947 -3.328 -28.314 1.00 91.19 88 ASP A CA 1
ATOM 687 C C . ASP A 1 88 ? 8.423 -2.622 -27.039 1.00 91.19 88 ASP A C 1
ATOM 689 O O . ASP A 1 88 ? 8.988 -2.811 -25.956 1.00 91.19 88 ASP A O 1
ATOM 693 N N . PRO A 1 89 ? 7.372 -1.786 -27.122 1.00 91.06 89 PRO A N 1
ATOM 694 C CA . PRO A 1 89 ? 6.844 -1.089 -25.954 1.00 91.06 89 PRO A CA 1
ATOM 695 C C . PRO A 1 89 ? 6.336 -2.014 -24.841 1.00 91.06 89 PRO A C 1
ATOM 697 O O . PRO A 1 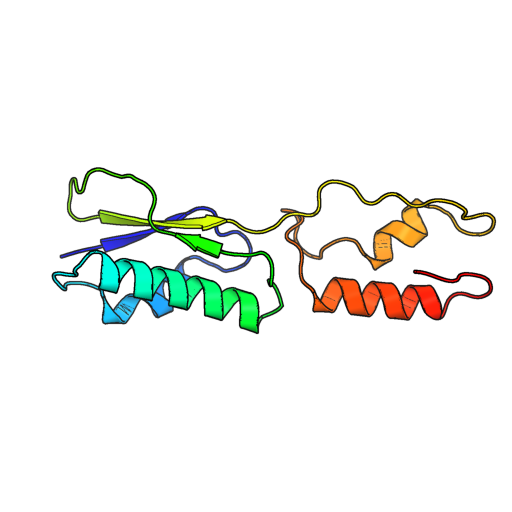89 ? 6.443 -1.644 -23.673 1.00 91.06 89 PRO A O 1
ATOM 700 N N . ASP A 1 90 ? 5.797 -3.194 -25.160 1.00 91.69 90 ASP A N 1
ATOM 701 C CA . ASP A 1 90 ? 5.335 -4.152 -24.149 1.00 91.69 90 ASP A CA 1
ATOM 702 C C . ASP A 1 90 ? 6.510 -4.852 -23.467 1.00 91.69 90 ASP A C 1
ATOM 704 O O . ASP A 1 90 ? 6.475 -5.054 -22.250 1.00 91.69 90 ASP A O 1
ATOM 708 N N . TYR A 1 91 ? 7.598 -5.105 -24.201 1.00 91.44 91 TYR A N 1
ATOM 709 C CA . TYR A 1 91 ? 8.863 -5.528 -23.600 1.00 91.44 91 TYR A CA 1
ATOM 710 C C . TYR A 1 91 ? 9.336 -4.523 -22.542 1.00 91.44 91 TYR A C 1
ATOM 712 O O . TYR A 1 91 ? 9.601 -4.920 -21.411 1.00 91.44 91 TYR A O 1
ATOM 720 N N . ILE A 1 92 ? 9.341 -3.220 -22.847 1.00 91.81 92 ILE A N 1
ATOM 721 C CA . ILE A 1 92 ? 9.707 -2.167 -21.881 1.00 91.81 92 ILE A CA 1
ATOM 722 C C . ILE A 1 92 ? 8.741 -2.123 -20.688 1.00 91.81 92 ILE A C 1
ATOM 724 O O . ILE A 1 92 ? 9.183 -2.060 -19.540 1.00 91.81 92 ILE A O 1
ATOM 728 N N . ARG A 1 93 ? 7.423 -2.197 -20.929 1.00 92.19 93 ARG A N 1
ATOM 729 C CA . ARG A 1 93 ? 6.413 -2.193 -19.853 1.00 92.19 93 ARG A CA 1
ATOM 730 C C . ARG A 1 93 ? 6.603 -3.350 -18.880 1.00 92.19 93 ARG A C 1
ATOM 732 O O . ARG A 1 93 ? 6.376 -3.158 -17.688 1.00 92.19 93 ARG A O 1
ATOM 739 N N . SER A 1 94 ? 7.027 -4.515 -19.370 1.00 92.25 94 SER A N 1
ATOM 740 C CA . SER A 1 94 ? 7.175 -5.718 -18.547 1.00 92.25 94 SER A CA 1
ATOM 741 C C . SER A 1 94 ? 8.174 -5.548 -17.392 1.00 92.25 94 SER A C 1
ATOM 743 O O . SER A 1 94 ? 7.977 -6.135 -16.332 1.00 92.25 94 SER A O 1
ATOM 745 N N . TYR A 1 95 ? 9.185 -4.683 -17.543 1.00 92.06 95 TYR A N 1
ATOM 746 C CA . TYR A 1 95 ? 10.180 -4.402 -16.501 1.00 92.06 95 TYR A CA 1
ATOM 747 C C . TYR A 1 95 ? 9.627 -3.625 -15.307 1.00 92.06 95 TYR A C 1
ATOM 749 O O . TYR A 1 95 ? 10.088 -3.813 -14.187 1.00 92.06 95 TYR A O 1
ATOM 757 N N . VAL A 1 96 ? 8.662 -2.737 -15.541 1.00 92.38 96 VAL A N 1
ATOM 758 C CA . VAL A 1 96 ? 8.123 -1.812 -14.526 1.00 92.38 96 VAL A CA 1
ATOM 759 C C . VAL A 1 96 ? 6.709 -2.187 -14.087 1.00 92.38 96 VAL A C 1
ATOM 761 O O . VAL A 1 96 ? 6.069 -1.462 -13.321 1.00 92.38 96 VAL A O 1
ATOM 764 N N . GLN A 1 97 ? 6.192 -3.313 -14.582 1.00 91.56 97 GLN A N 1
ATOM 765 C CA . GLN A 1 97 ? 4.872 -3.790 -14.216 1.00 91.56 97 GLN A CA 1
ATOM 766 C C . GLN A 1 97 ? 4.873 -4.290 -12.764 1.00 91.56 97 GLN A C 1
ATOM 768 O O . GLN A 1 97 ? 5.779 -5.028 -12.370 1.00 91.56 97 GLN A O 1
ATOM 773 N N . PRO A 1 98 ? 3.870 -3.917 -11.946 1.00 90.00 98 PRO A N 1
ATOM 774 C CA . PRO A 1 98 ? 3.835 -4.374 -10.568 1.00 90.00 98 PRO A CA 1
ATOM 775 C C . PRO A 1 98 ? 3.706 -5.898 -10.467 1.00 90.00 98 PRO A C 1
ATOM 777 O O . PRO A 1 98 ? 3.002 -6.501 -11.278 1.00 90.00 98 PRO A O 1
ATOM 780 N N . PRO A 1 99 ? 4.290 -6.518 -9.428 1.00 84.38 99 PRO A N 1
ATOM 781 C CA . PRO A 1 99 ? 4.280 -7.971 -9.264 1.00 84.38 99 PRO A CA 1
ATOM 782 C C . PRO A 1 99 ? 2.911 -8.536 -8.855 1.00 84.38 99 PRO A C 1
ATOM 784 O O . PRO A 1 99 ? 2.697 -9.742 -8.933 1.00 84.38 99 PRO A O 1
ATOM 787 N N . SER A 1 100 ? 1.988 -7.693 -8.383 1.00 84.31 100 SER A N 1
ATOM 788 C CA . SER A 1 100 ? 0.656 -8.123 -7.945 1.00 84.31 100 SER A CA 1
ATOM 789 C C . SER A 1 100 ? -0.369 -8.059 -9.079 1.00 84.31 100 SER A C 1
ATOM 791 O O . SER A 1 100 ? -0.414 -7.087 -9.834 1.00 84.31 100 SER A O 1
ATOM 793 N N . GLU A 1 101 ? -1.276 -9.040 -9.144 1.00 84.19 101 GLU A N 1
ATOM 794 C CA . GLU A 1 101 ? -2.395 -9.044 -10.106 1.00 84.19 101 GLU A CA 1
ATOM 795 C C . GLU A 1 101 ? -3.318 -7.827 -9.932 1.00 84.19 101 GLU A C 1
ATOM 797 O O . GLU A 1 101 ? -3.830 -7.262 -10.899 1.00 84.19 101 GLU A O 1
ATOM 802 N N . ALA A 1 102 ? -3.465 -7.353 -8.692 1.00 88.25 102 ALA A N 1
ATOM 803 C CA . ALA A 1 102 ? -4.196 -6.132 -8.363 1.00 88.25 102 ALA A CA 1
ATOM 804 C C . ALA A 1 102 ? -3.473 -4.840 -8.806 1.00 88.25 102 ALA A C 1
ATOM 806 O O . ALA A 1 102 ? -4.001 -3.743 -8.601 1.00 88.25 102 ALA A O 1
ATOM 807 N N . ARG A 1 103 ? -2.286 -4.952 -9.424 1.00 93.12 103 ARG A N 1
ATOM 808 C CA . ARG A 1 103 ? -1.431 -3.853 -9.901 1.00 93.12 103 ARG A CA 1
ATOM 809 C C . ARG A 1 103 ? -1.055 -2.855 -8.807 1.00 93.12 103 ARG A C 1
ATOM 811 O O . ARG A 1 103 ? -0.922 -1.661 -9.070 1.00 93.12 103 ARG A O 1
ATOM 818 N N . VAL A 1 104 ? -0.898 -3.329 -7.577 1.00 96.31 104 VAL A N 1
ATOM 819 C CA . VAL A 1 104 ? -0.450 -2.517 -6.443 1.00 96.31 104 VAL A CA 1
ATOM 820 C C . VAL A 1 104 ? 1.016 -2.149 -6.632 1.00 96.31 104 VAL A C 1
ATOM 822 O O . VAL A 1 104 ? 1.852 -3.030 -6.811 1.00 96.31 104 VAL A O 1
ATOM 825 N N . PHE A 1 105 ? 1.308 -0.851 -6.591 1.00 96.44 105 PHE A N 1
ATOM 826 C CA . PHE A 1 105 ? 2.648 -0.302 -6.755 1.00 96.44 105 PHE A CA 1
ATOM 827 C C . PHE A 1 105 ? 3.556 -0.689 -5.582 1.00 96.44 105 PHE A C 1
ATOM 829 O O . PHE A 1 105 ? 3.216 -0.454 -4.419 1.00 96.44 105 PHE A O 1
ATOM 836 N N . GLU A 1 106 ? 4.732 -1.223 -5.905 1.00 96.69 106 GLU A N 1
ATOM 837 C CA . GL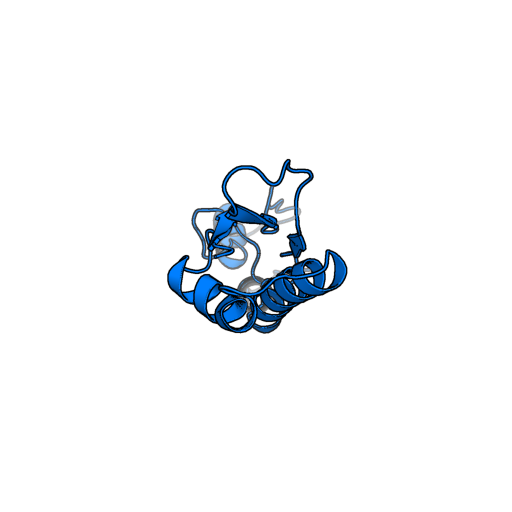U A 1 106 ? 5.787 -1.569 -4.954 1.00 96.69 106 GLU A CA 1
ATOM 838 C C . GLU A 1 106 ? 7.096 -0.937 -5.431 1.00 96.69 106 GLU A C 1
ATOM 840 O O . GLU A 1 106 ? 7.562 -1.224 -6.537 1.00 96.69 106 GLU A O 1
ATOM 845 N N . LEU A 1 107 ? 7.665 -0.053 -4.610 1.00 96.19 107 LEU A N 1
ATOM 846 C CA . LEU A 1 107 ? 8.783 0.808 -4.990 1.00 96.19 107 LEU A CA 1
ATOM 847 C C . LEU A 1 107 ? 10.009 0.011 -5.449 1.00 96.19 107 LEU A C 1
ATOM 849 O O . LEU A 1 107 ? 10.591 0.339 -6.476 1.00 96.19 107 LEU A O 1
ATOM 853 N N . GLY A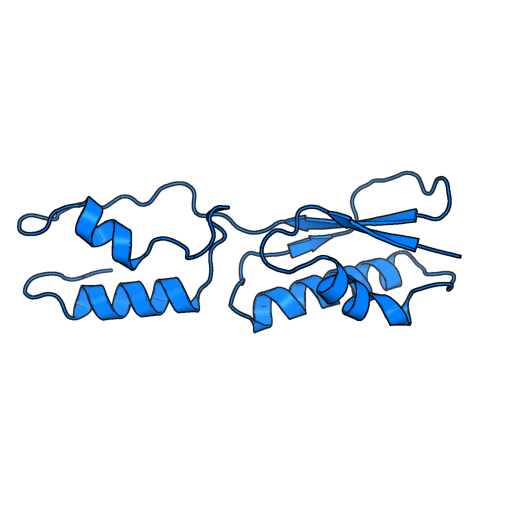 1 108 ? 10.370 -1.061 -4.745 1.00 95.88 108 GLY A N 1
ATOM 854 C CA . GLY A 1 108 ? 11.559 -1.841 -5.063 1.00 95.88 108 GLY A CA 1
ATOM 855 C C . GLY A 1 108 ? 11.461 -2.548 -6.416 1.00 95.88 108 GLY A C 1
ATOM 856 O O . GLY A 1 108 ? 12.444 -2.607 -7.147 1.00 95.88 108 GLY A O 1
ATOM 857 N N . SER A 1 109 ? 10.299 -3.094 -6.780 1.00 94.62 109 SER A N 1
ATOM 858 C CA . SER A 1 109 ? 10.065 -3.711 -8.094 1.00 94.62 109 SER A CA 1
ATOM 859 C C . SER A 1 109 ? 10.180 -2.693 -9.214 1.00 94.62 109 SER A C 1
ATOM 861 O O . SER A 1 109 ? 10.826 -2.974 -10.221 1.00 94.62 109 SER A O 1
ATOM 863 N N . PHE A 1 110 ? 9.640 -1.496 -8.996 1.00 94.94 110 PHE A N 1
ATOM 864 C CA . PHE A 1 110 ? 9.741 -0.400 -9.940 1.00 94.94 110 PHE A CA 1
ATOM 865 C C . PHE A 1 110 ? 11.195 0.061 -10.116 1.00 94.94 110 PHE A C 1
ATOM 867 O O . PHE A 1 110 ? 11.677 0.119 -11.243 1.00 94.94 110 PHE A O 1
ATOM 874 N N . GLU A 1 111 ? 11.924 0.308 -9.024 1.00 95.06 111 GLU A N 1
ATOM 875 C CA . GLU A 1 111 ? 13.340 0.702 -9.061 1.00 95.06 111 GLU A CA 1
ATOM 876 C C . GLU A 1 111 ? 14.211 -0.350 -9.757 1.00 95.06 111 GLU A C 1
ATOM 878 O O . GLU A 1 111 ? 15.020 -0.009 -10.619 1.00 95.06 111 GLU A O 1
ATOM 883 N N . ARG A 1 112 ? 14.009 -1.640 -9.452 1.00 95.25 112 ARG A N 1
ATOM 884 C CA . ARG A 1 112 ? 14.700 -2.736 -10.152 1.00 95.25 112 ARG A CA 1
ATOM 885 C C . ARG A 1 112 ? 14.390 -2.733 -11.647 1.00 95.25 112 ARG A C 1
ATOM 887 O O . ARG A 1 112 ? 15.307 -2.882 -12.448 1.00 95.25 112 ARG A O 1
ATOM 894 N N . GLY A 1 113 ? 13.126 -2.542 -12.018 1.00 94.12 113 GLY A N 1
ATOM 895 C CA . GLY A 1 113 ? 12.704 -2.413 -13.409 1.00 94.12 113 GLY A CA 1
ATOM 896 C C . GLY A 1 113 ? 13.428 -1.287 -14.139 1.00 94.12 113 GLY A C 1
ATOM 897 O O . GLY A 1 113 ? 13.975 -1.497 -15.216 1.00 94.12 113 GLY A O 1
ATOM 898 N N . MET A 1 114 ? 13.499 -0.111 -13.516 1.00 92.94 114 MET A N 1
ATOM 899 C CA . MET A 1 114 ? 14.182 1.063 -14.066 1.00 92.94 114 MET A CA 1
ATOM 900 C C . MET A 1 114 ? 15.685 0.833 -14.257 1.00 92.94 114 MET A C 1
ATOM 902 O O . MET A 1 114 ? 16.233 1.215 -15.288 1.00 92.94 114 MET A O 1
ATOM 906 N N . LEU A 1 115 ? 16.350 0.182 -13.297 1.00 93.69 115 LEU A N 1
ATOM 907 C CA . LEU A 1 115 ? 17.768 -0.173 -13.421 1.00 93.69 115 LEU A CA 1
ATOM 908 C C . LEU A 1 115 ? 18.009 -1.117 -14.604 1.00 93.69 115 LEU A C 1
ATOM 910 O O . LEU A 1 115 ? 18.870 -0.845 -15.432 1.00 93.69 115 LEU A O 1
ATOM 914 N N . LEU A 1 116 ? 17.196 -2.168 -14.731 1.00 93.62 116 LEU A N 1
ATOM 915 C CA . LEU A 1 116 ? 17.304 -3.121 -15.837 1.00 93.62 116 LEU A CA 1
ATOM 916 C C . LEU A 1 116 ? 17.041 -2.477 -17.202 1.00 93.62 116 LEU A C 1
ATOM 918 O O . LEU A 1 116 ? 17.664 -2.857 -18.189 1.00 93.62 116 LEU A O 1
ATOM 922 N N . LEU A 1 117 ? 16.128 -1.506 -17.270 1.00 92.62 117 LEU A N 1
ATOM 923 C CA . LEU A 1 117 ? 15.897 -0.746 -18.494 1.00 92.62 117 LEU A CA 1
ATOM 924 C C . LEU A 1 117 ? 17.090 0.152 -18.845 1.00 92.62 117 LEU A C 1
ATOM 926 O O . LEU A 1 117 ? 17.435 0.252 -20.017 1.00 92.62 117 LEU A O 1
ATOM 930 N N . ASN A 1 118 ? 17.743 0.773 -17.860 1.00 90.81 118 ASN A N 1
ATOM 931 C CA . ASN A 1 118 ? 18.937 1.592 -18.095 1.00 90.81 118 ASN A CA 1
ATOM 932 C C . ASN A 1 118 ? 20.158 0.776 -18.554 1.00 90.81 118 ASN A C 1
ATOM 934 O O . ASN A 1 118 ? 21.060 1.334 -19.175 1.00 90.81 118 ASN A O 1
ATOM 938 N N . ASP A 1 119 ? 20.171 -0.536 -18.309 1.00 91.62 119 ASP A N 1
ATOM 939 C CA . ASP A 1 119 ? 21.194 -1.444 -18.838 1.00 91.62 119 ASP A CA 1
ATOM 940 C C . ASP A 1 119 ? 20.956 -1.817 -20.320 1.00 91.62 119 ASP A C 1
ATOM 942 O O . ASP A 1 119 ? 21.821 -2.430 -20.955 1.00 91.62 119 ASP A O 1
ATOM 946 N N . LEU A 1 120 ? 19.802 -1.461 -20.907 1.00 89.62 120 LEU A N 1
ATOM 947 C CA . LEU A 1 120 ? 19.498 -1.753 -22.309 1.00 89.62 120 LEU A CA 1
ATOM 948 C C . LEU A 1 120 ? 20.238 -0.790 -23.264 1.00 89.62 120 LEU A C 1
ATOM 950 O O . LEU A 1 120 ? 20.094 0.431 -23.158 1.00 89.62 120 LEU A O 1
ATOM 954 N N . PRO A 1 121 ? 20.990 -1.306 -24.258 1.00 86.50 121 PRO A N 1
ATOM 955 C CA . PRO A 1 121 ? 21.739 -0.471 -25.194 1.00 86.50 121 PRO A CA 1
ATOM 956 C C . PRO A 1 121 ? 20.878 0.550 -25.953 1.00 86.50 121 PRO A C 1
ATOM 958 O O . PRO A 1 121 ? 19.962 0.203 -26.693 1.00 86.50 121 PRO A O 1
ATOM 961 N N . GLY A 1 122 ? 21.231 1.831 -25.845 1.00 81.44 122 GLY A N 1
ATOM 962 C CA . GLY A 1 122 ? 20.541 2.900 -26.575 1.00 81.44 122 GLY A CA 1
ATOM 963 C C . GLY A 1 122 ? 19.169 3.273 -26.004 1.00 81.44 122 GLY A C 1
ATOM 964 O O . GLY A 1 122 ? 18.408 3.961 -26.688 1.00 81.44 122 GLY A O 1
ATOM 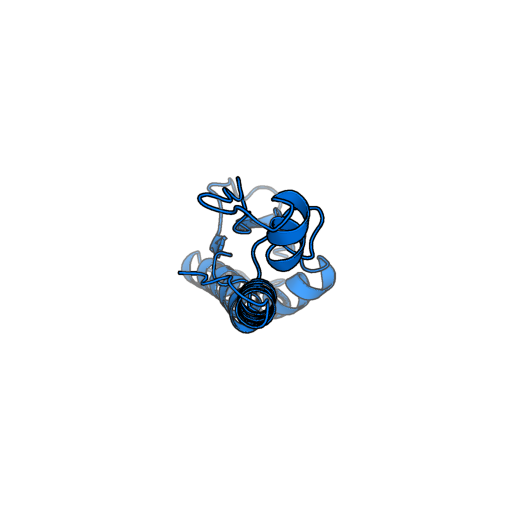965 N N . LEU A 1 123 ? 18.862 2.844 -24.775 1.00 82.69 123 LEU A N 1
ATOM 966 C CA . LEU A 1 123 ? 17.714 3.298 -24.000 1.00 82.69 123 LEU A CA 1
ATOM 967 C C . LEU A 1 123 ? 18.187 4.205 -22.853 1.00 82.69 123 LEU A C 1
ATOM 969 O O . LEU A 1 123 ? 19.120 3.873 -22.134 1.00 82.69 123 LEU A O 1
ATOM 973 N N . GLU A 1 124 ? 17.539 5.356 -22.684 1.00 77.12 124 GLU A N 1
ATOM 974 C CA . GLU A 1 124 ? 17.719 6.234 -21.523 1.00 77.12 124 GLU A CA 1
ATOM 975 C C . GLU A 1 124 ? 16.339 6.434 -20.896 1.00 77.12 124 GLU A C 1
ATOM 977 O O . GLU A 1 124 ? 15.433 6.954 -21.556 1.00 77.12 124 GLU A O 1
ATOM 982 N N . VAL A 1 125 ? 16.158 5.992 -19.650 1.00 77.19 125 VAL A N 1
ATOM 983 C CA . VAL A 1 125 ? 14.887 6.139 -18.932 1.00 77.19 125 VAL A CA 1
ATOM 984 C C . VAL A 1 125 ? 14.995 7.300 -17.943 1.00 77.19 125 VAL A C 1
ATOM 986 O O . VAL A 1 125 ? 15.966 7.389 -17.193 1.00 77.19 125 VAL A O 1
ATOM 989 N N . LYS A 1 126 ? 14.010 8.206 -17.962 1.00 67.94 126 LYS A N 1
ATOM 990 C CA . LYS A 1 126 ? 13.937 9.409 -17.115 1.00 67.94 126 LYS A CA 1
ATOM 991 C C . LYS A 1 126 ? 12.670 9.419 -16.280 1.00 67.94 126 LYS A C 1
ATOM 993 O O . LYS A 1 126 ? 11.643 8.918 -16.791 1.00 67.94 126 LYS A O 1
#

Radius of gyration: 19.23 Å; chains: 1; bounding box: 45×22×56 Å

Secondary structure (DSSP, 8-state):
-PEEEEES--SS-HHHHHHTTGGGTTS---HHHHHHHHHHHHHHHHTTT-TT-EEE--S----TTEEEEEEE--B-------S-SSS-HHHHHHHHS-SSTT-B--HHHHHHHHHHHHTSTT----